Protein AF-A0A267WNG6-F1 (afdb_monomer_lite)

Sequence (163 aa):
MIRGFLSDVLAKWKRFRWQGLVKVWAVFMAIALVLLVESLGVHYGVTRFDITYLDRNKAIPAANAIAGEKATNLLVVDSSQEGVSDAEAMLDQILLDMKVPTTTVDVADENAEFPALTHYSTIVVAMPNLDRLGEHVLQIMQWAKKGGGVMFAMTPEKPAIWM

pLDDT: mean 71.56, std 14.67, range [40.62, 94.5]

Foldseek 3Di:
DVVVVVVVVVVVVVPPPVVVVVVVVVVVVVVVVVVVCVVVVPPPPPVPPPPVVCPPVRPQQLCNV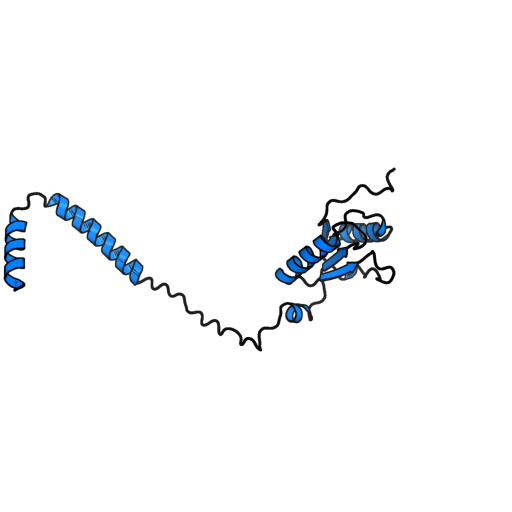LVPPDQQEEEEFAPVDPCLVVVVVVVVVVCSVVSHNYDYFHLNDPPTDDDDNPRHQEYEYRYQECVSCPCVVVVVVVVVVVPGHYHYPDHHDDYPVVD

InterPro domains:
  IPR018695 Protein of unknown function DUF2194 [PF09960] (70-158)

Organism: Bifidobacterium pseudocatenulatum (NCBI:txid28026)

Secondary structure (DSSP, 8-state):
--HHHHHHHHHHHTT-S-HHHHHHHHHHHHHHHHHHHHHHHS-------------TTT---HHHHHTTS---EEEEE-TTSTTHHHHHHHHHHHHHHTT--EEEEETT-TT-PPPPGGG-SEEEEE-S--GGGTHHHHHHHHHHHTT-EEEE-SPPPPPGGG-

Structure (mmCIF, N/CA/C/O backbone):
data_AF-A0A267WNG6-F1
#
_entry.id   AF-A0A267WNG6-F1
#
loop_
_atom_site.group_PDB
_atom_site.id
_atom_site.type_symbol
_atom_site.label_atom_id
_atom_site.label_alt_id
_atom_site.label_comp_id
_atom_site.label_asym_id
_atom_site.label_entity_id
_atom_site.label_seq_id
_atom_site.pdbx_PDB_ins_code
_atom_site.Cartn_x
_atom_site.Cartn_y
_atom_site.Cartn_z
_atom_site.occupancy
_atom_site.B_iso_or_equiv
_atom_site.auth_seq_id
_atom_site.auth_comp_id
_atom_site.auth_asym_id
_atom_site.auth_atom_id
_atom_site.pdbx_PDB_model_num
ATOM 1 N N . MET A 1 1 ? 29.772 8.157 -68.144 1.00 52.44 1 MET A N 1
ATOM 2 C CA . MET A 1 1 ? 30.151 9.493 -67.631 1.00 52.44 1 MET A CA 1
ATOM 3 C C . MET A 1 1 ? 30.952 9.475 -66.313 1.00 52.44 1 MET A C 1
ATOM 5 O O . MET A 1 1 ? 31.446 10.514 -65.921 1.00 52.44 1 MET A O 1
ATOM 9 N N . ILE A 1 2 ? 31.151 8.324 -65.647 1.00 57.59 2 ILE A N 1
ATOM 10 C CA . ILE A 1 2 ? 31.817 8.247 -64.321 1.00 57.59 2 ILE A CA 1
ATOM 11 C C . ILE A 1 2 ? 33.340 7.986 -64.422 1.00 57.59 2 ILE A C 1
ATOM 13 O O . ILE A 1 2 ? 34.104 8.336 -63.528 1.00 57.59 2 ILE A O 1
ATOM 17 N N . ARG A 1 3 ? 33.811 7.415 -65.541 1.00 59.38 3 ARG A N 1
ATOM 18 C CA . ARG A 1 3 ? 35.217 7.001 -65.715 1.00 59.38 3 ARG A CA 1
ATOM 19 C C . ARG A 1 3 ? 36.220 8.158 -65.851 1.00 59.38 3 ARG A C 1
ATOM 21 O O . ARG A 1 3 ? 37.329 8.016 -65.359 1.00 59.38 3 ARG A O 1
ATOM 28 N N . GLY A 1 4 ? 35.833 9.290 -66.451 1.00 62.56 4 GLY A N 1
ATOM 29 C CA . GLY A 1 4 ? 36.712 10.466 -66.590 1.00 62.56 4 GLY A CA 1
ATOM 30 C C . GLY A 1 4 ? 36.874 11.276 -65.296 1.00 62.56 4 GLY A C 1
ATOM 31 O O . GLY A 1 4 ? 37.938 11.816 -65.021 1.00 62.56 4 GLY A O 1
ATOM 32 N N . PHE A 1 5 ? 35.846 11.286 -64.442 1.00 64.62 5 PHE A N 1
ATOM 33 C CA . PHE A 1 5 ? 35.886 11.997 -63.163 1.00 64.62 5 PHE A CA 1
ATOM 34 C C . PHE A 1 5 ? 36.877 11.355 -62.179 1.00 64.62 5 PHE A C 1
ATOM 36 O O . PHE A 1 5 ? 37.637 12.048 -61.508 1.00 64.62 5 PHE A O 1
ATOM 43 N N . LEU A 1 6 ? 36.934 10.020 -62.139 1.00 64.06 6 LEU A N 1
ATOM 44 C CA . LEU A 1 6 ? 37.860 9.288 -61.269 1.00 64.06 6 LEU A CA 1
ATOM 45 C C . LEU A 1 6 ? 39.330 9.505 -61.662 1.00 64.06 6 LEU A C 1
ATOM 47 O O . LEU A 1 6 ? 40.180 9.620 -60.779 1.00 64.06 6 LEU A O 1
ATOM 51 N N . SER A 1 7 ? 39.639 9.609 -62.961 1.00 63.97 7 SER A N 1
ATOM 52 C CA . SER A 1 7 ? 41.007 9.873 -63.428 1.00 63.97 7 SER A CA 1
ATOM 53 C C . SER A 1 7 ? 41.485 11.288 -63.095 1.00 63.97 7 SER A C 1
ATOM 55 O O . SER A 1 7 ? 42.636 11.452 -62.688 1.00 63.97 7 SER A O 1
ATOM 57 N N . ASP A 1 8 ? 40.606 12.291 -63.177 1.00 65.12 8 ASP A N 1
ATOM 58 C CA . ASP A 1 8 ? 40.938 13.677 -62.813 1.00 65.12 8 ASP A CA 1
ATOM 59 C C . ASP A 1 8 ? 41.137 13.844 -61.300 1.00 65.12 8 ASP A C 1
ATOM 61 O O . ASP A 1 8 ? 42.048 14.548 -60.850 1.00 65.12 8 ASP A O 1
ATOM 65 N N . VAL A 1 9 ? 40.336 13.137 -60.498 1.00 66.00 9 VAL A N 1
ATOM 66 C CA . VAL A 1 9 ? 40.487 13.074 -59.037 1.00 66.00 9 VAL A CA 1
ATOM 67 C C . VAL A 1 9 ? 41.810 12.398 -58.656 1.00 66.00 9 VAL A C 1
ATOM 69 O O . VAL A 1 9 ? 42.547 12.933 -57.824 1.00 66.00 9 VAL A O 1
ATOM 72 N N . LEU A 1 10 ? 42.172 11.289 -59.312 1.00 63.84 10 LEU A N 1
ATOM 73 C CA . LEU A 1 10 ? 43.448 10.586 -59.109 1.00 63.84 10 LEU A CA 1
ATOM 74 C C . LEU A 1 10 ? 44.664 11.452 -59.473 1.00 63.84 10 LEU A C 1
ATOM 76 O O . LEU A 1 10 ? 45.649 11.485 -58.729 1.00 63.84 10 LEU A O 1
ATOM 80 N N . ALA A 1 11 ? 44.592 12.197 -60.580 1.00 64.25 11 ALA A N 1
ATOM 81 C CA . ALA A 1 11 ? 45.658 13.104 -61.001 1.00 64.25 11 ALA A CA 1
ATOM 82 C C . ALA A 1 11 ? 45.872 14.256 -59.998 1.00 64.25 11 ALA A C 1
ATOM 84 O O . ALA A 1 11 ? 47.016 14.626 -59.710 1.00 64.25 11 ALA A O 1
ATOM 85 N N . LYS A 1 12 ? 44.790 14.784 -59.403 1.00 61.84 12 LYS A N 1
ATOM 86 C CA . LYS A 1 12 ? 44.844 15.796 -58.330 1.00 61.84 12 LYS A CA 1
ATOM 87 C C . LYS A 1 12 ? 45.408 15.236 -57.021 1.00 61.84 12 LYS A C 1
ATOM 89 O O . LYS A 1 12 ? 46.149 15.932 -56.325 1.00 61.84 12 LYS A O 1
ATOM 94 N N . TRP A 1 13 ? 45.117 13.974 -56.712 1.00 62.12 13 TRP A N 1
ATOM 95 C CA . TRP A 1 13 ? 45.561 13.298 -55.489 1.00 62.12 13 TRP A CA 1
ATOM 96 C C . TRP A 1 13 ? 47.084 13.104 -55.429 1.00 62.12 13 TRP A C 1
ATOM 98 O O . TRP A 1 13 ? 47.691 13.202 -54.363 1.00 62.12 13 TRP A O 1
ATOM 108 N N . LYS A 1 14 ? 47.741 12.938 -56.584 1.00 58.59 14 LYS A N 1
ATOM 109 C CA . LYS A 1 14 ? 49.201 12.750 -56.666 1.00 58.59 14 LYS A CA 1
ATOM 110 C C . LYS A 1 14 ? 50.015 13.989 -56.250 1.00 58.59 14 LYS A C 1
ATOM 112 O O . LYS A 1 14 ? 51.172 13.852 -55.869 1.00 58.59 14 LYS A O 1
ATOM 117 N N . ARG A 1 15 ? 49.424 15.194 -56.288 1.00 61.50 15 ARG A N 1
ATOM 118 C CA . ARG A 1 15 ? 50.056 16.458 -55.840 1.00 61.50 15 ARG A CA 1
ATOM 119 C C . ARG A 1 15 ? 49.674 16.872 -54.415 1.00 61.50 15 ARG A C 1
ATOM 121 O O . ARG A 1 15 ? 50.040 17.961 -53.968 1.00 61.50 15 ARG A O 1
ATOM 128 N N . PHE A 1 16 ? 48.947 16.028 -53.690 1.00 63.28 16 PHE A N 1
ATOM 129 C CA . PHE A 1 16 ? 48.427 16.375 -52.375 1.00 63.28 16 PHE A CA 1
ATOM 130 C C . PHE A 1 16 ? 49.524 16.241 -51.306 1.00 63.28 16 PHE A C 1
ATOM 132 O O . PHE A 1 16 ? 49.816 15.158 -50.806 1.00 63.28 16 PHE A O 1
ATOM 139 N N . ARG A 1 17 ? 50.145 17.374 -50.945 1.00 67.31 17 ARG A N 1
ATOM 140 C CA . ARG A 1 17 ? 51.251 17.494 -49.963 1.00 67.31 17 ARG A CA 1
ATOM 141 C C . ARG A 1 17 ? 50.878 17.085 -48.526 1.00 67.31 17 ARG A C 1
ATOM 143 O O . ARG A 1 17 ? 51.722 17.107 -47.642 1.00 67.31 17 ARG A O 1
ATOM 150 N N . TRP A 1 18 ? 49.619 16.722 -48.294 1.00 67.94 18 TRP A N 1
ATOM 151 C CA . TRP A 1 18 ? 49.021 16.464 -46.985 1.00 67.94 18 TRP A CA 1
ATOM 152 C C . TRP A 1 18 ? 48.832 14.964 -46.736 1.00 67.94 18 TRP A C 1
ATOM 154 O O . TRP A 1 18 ? 47.880 14.547 -46.082 1.00 67.94 18 TRP A O 1
ATOM 164 N N . GLN A 1 19 ? 49.741 14.134 -47.254 1.00 67.31 19 GLN A N 1
ATOM 165 C CA . GLN A 1 19 ? 49.689 12.681 -47.063 1.00 67.31 19 GLN A CA 1
ATOM 166 C C . GLN A 1 19 ? 49.661 12.287 -45.579 1.00 67.31 19 GLN A C 1
ATOM 168 O O . GLN A 1 19 ? 49.019 11.304 -45.225 1.00 67.31 19 GLN A O 1
ATOM 173 N N . GLY A 1 20 ? 50.293 13.077 -44.701 1.00 74.75 20 GLY A N 1
ATOM 174 C CA . GLY A 1 20 ? 50.192 12.899 -43.249 1.00 74.75 20 GLY A CA 1
ATOM 175 C C . GLY A 1 20 ? 48.764 13.075 -42.721 1.00 74.75 20 GLY A C 1
ATOM 176 O O . GLY A 1 20 ? 48.289 12.230 -41.968 1.00 74.75 20 GLY A O 1
ATOM 177 N N . LEU A 1 21 ? 48.041 14.107 -43.175 1.00 83.06 21 LEU A N 1
ATOM 178 C CA . LEU A 1 21 ? 46.652 14.336 -42.764 1.00 83.06 21 LEU A CA 1
ATOM 179 C C . LEU A 1 21 ? 45.715 13.260 -43.325 1.00 83.06 21 LEU A C 1
ATOM 181 O O . LEU A 1 21 ? 44.829 12.797 -42.618 1.00 83.06 21 LEU A O 1
ATOM 185 N N . VAL A 1 22 ? 45.945 12.811 -44.563 1.00 83.38 22 VAL A N 1
ATOM 186 C CA . VAL A 1 22 ? 45.166 11.719 -45.171 1.00 83.38 22 VAL A CA 1
ATOM 187 C C . VAL A 1 22 ? 45.342 10.414 -44.391 1.00 83.38 22 VAL A C 1
ATOM 189 O O . VAL A 1 22 ? 44.370 9.688 -44.219 1.00 83.38 22 VAL A O 1
ATOM 192 N N . LYS A 1 23 ? 46.541 10.133 -43.858 1.00 83.62 23 LYS A N 1
ATOM 193 C CA . LYS A 1 23 ? 46.771 8.967 -42.987 1.00 83.62 23 LYS A CA 1
ATOM 194 C C . LYS A 1 23 ? 45.959 9.050 -41.694 1.00 83.62 23 LYS A C 1
ATOM 196 O O . LYS A 1 23 ? 45.288 8.086 -41.350 1.00 83.62 23 LYS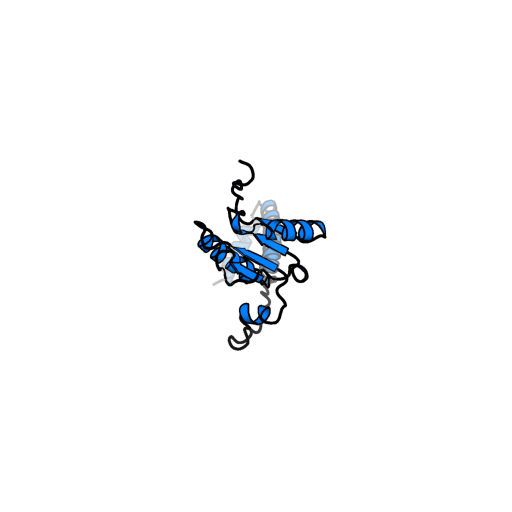 A O 1
ATOM 201 N N . VAL A 1 24 ? 45.982 10.194 -41.005 1.00 88.44 24 VAL A N 1
ATOM 202 C CA . VAL A 1 24 ? 45.195 10.390 -39.771 1.00 88.44 24 VAL A CA 1
ATOM 203 C C . VAL A 1 24 ? 43.699 10.291 -40.063 1.00 88.44 24 VAL A C 1
ATOM 205 O O . VAL A 1 24 ? 42.970 9.597 -39.359 1.00 88.44 24 VAL A O 1
ATOM 208 N N . TRP A 1 25 ? 43.248 10.924 -41.145 1.00 92.31 25 TRP A N 1
ATOM 209 C CA . TRP A 1 25 ? 41.855 10.870 -41.573 1.00 92.31 25 TRP A CA 1
ATOM 210 C C . TRP A 1 25 ? 41.412 9.443 -41.924 1.00 92.31 25 TRP A C 1
ATOM 212 O O . TRP A 1 25 ? 40.320 9.031 -41.544 1.00 92.31 25 TRP A O 1
ATOM 222 N N . ALA A 1 26 ? 42.275 8.656 -42.572 1.00 91.56 26 ALA A N 1
ATOM 223 C CA . ALA A 1 26 ? 42.006 7.254 -42.878 1.00 91.56 26 ALA A CA 1
ATOM 224 C C . ALA A 1 26 ? 41.866 6.394 -41.612 1.00 91.56 26 ALA A C 1
ATOM 226 O O . ALA A 1 26 ? 40.994 5.531 -41.568 1.00 91.56 26 ALA A O 1
ATOM 227 N N . VAL A 1 27 ? 42.669 6.648 -40.570 1.00 94.12 27 VAL A N 1
ATOM 228 C CA . VAL A 1 27 ? 42.532 5.962 -39.271 1.00 94.12 27 VAL A CA 1
ATOM 229 C C . VAL A 1 27 ? 41.194 6.304 -38.614 1.00 94.12 27 VAL A C 1
ATOM 231 O O . VAL A 1 27 ? 40.494 5.400 -38.165 1.00 94.12 27 VAL A O 1
ATOM 234 N N . PHE A 1 28 ? 40.792 7.578 -38.618 1.00 93.31 28 PHE A N 1
ATOM 235 C CA . PHE A 1 28 ? 39.471 7.980 -38.122 1.00 93.31 28 PHE A CA 1
ATOM 236 C C . PHE A 1 28 ? 38.333 7.313 -38.899 1.00 93.31 28 PHE A C 1
ATOM 238 O O . PHE A 1 28 ? 37.393 6.815 -38.287 1.00 93.31 28 PHE A O 1
ATOM 245 N N . MET A 1 29 ? 38.433 7.255 -40.229 1.00 94.50 29 MET A N 1
ATOM 246 C CA . MET A 1 29 ? 37.462 6.556 -41.076 1.00 94.50 29 MET A CA 1
ATOM 247 C C . MET A 1 29 ? 37.400 5.057 -40.770 1.00 94.50 29 MET A C 1
ATOM 249 O O . MET A 1 29 ? 36.313 4.490 -40.733 1.00 94.50 29 MET A O 1
ATOM 253 N N . ALA A 1 30 ? 38.544 4.416 -40.515 1.00 93.31 30 ALA A N 1
ATOM 254 C CA . ALA A 1 30 ? 38.596 3.005 -40.148 1.00 93.31 30 ALA A CA 1
ATOM 255 C C . ALA A 1 30 ? 37.897 2.747 -38.806 1.00 93.31 30 ALA A C 1
ATOM 257 O O . ALA A 1 30 ? 37.064 1.850 -38.723 1.00 93.31 30 ALA A O 1
ATOM 258 N N . ILE A 1 31 ? 38.172 3.567 -37.785 1.00 91.50 31 ILE A N 1
ATOM 259 C CA . ILE A 1 31 ? 37.505 3.469 -36.478 1.00 91.50 31 ILE A CA 1
ATOM 260 C C . ILE A 1 31 ? 36.002 3.724 -36.624 1.00 91.50 31 ILE A C 1
ATOM 262 O O . ILE A 1 31 ? 35.199 2.956 -36.106 1.00 91.50 31 ILE A O 1
ATOM 266 N N . ALA A 1 32 ? 35.606 4.758 -37.370 1.00 91.25 32 ALA A N 1
ATOM 267 C CA . ALA A 1 32 ? 34.200 5.061 -37.618 1.00 91.25 32 ALA A CA 1
ATOM 268 C C . ALA A 1 32 ? 33.477 3.906 -38.323 1.00 91.25 32 ALA A C 1
ATOM 270 O O . ALA A 1 32 ? 32.336 3.610 -37.990 1.00 91.25 32 ALA A O 1
ATOM 271 N N . LEU A 1 33 ? 34.136 3.231 -39.267 1.00 89.69 33 LEU A N 1
ATOM 272 C CA . LEU A 1 33 ? 33.559 2.095 -39.979 1.00 89.69 33 LEU A CA 1
ATOM 273 C C . LEU A 1 33 ? 33.440 0.857 -39.086 1.00 89.69 33 LEU A C 1
ATOM 275 O O . LEU A 1 33 ? 32.423 0.175 -39.154 1.00 89.69 33 LEU A O 1
ATOM 279 N N . VAL A 1 34 ? 34.427 0.600 -38.223 1.00 88.75 34 VAL A N 1
ATOM 280 C CA . VAL A 1 34 ? 34.338 -0.448 -37.193 1.00 88.75 34 VAL A CA 1
ATOM 281 C C . VAL A 1 34 ? 33.158 -0.170 -36.263 1.00 88.75 34 VAL A C 1
ATOM 283 O O . VAL A 1 34 ? 32.290 -1.025 -36.133 1.00 88.75 34 VAL A O 1
ATOM 286 N N . LEU A 1 35 ? 33.049 1.049 -35.726 1.00 86.06 35 LEU A N 1
ATOM 287 C CA . LEU A 1 35 ? 31.927 1.454 -34.872 1.00 86.06 35 LEU A CA 1
ATOM 288 C C . LEU A 1 35 ? 30.579 1.403 -35.596 1.00 86.06 35 LEU A C 1
ATOM 290 O O . LEU A 1 35 ? 29.562 1.122 -34.977 1.00 86.06 35 LEU A O 1
ATOM 294 N N . LEU A 1 36 ? 30.541 1.676 -36.901 1.00 84.69 36 LEU A N 1
ATOM 295 C CA . LEU A 1 36 ? 29.313 1.625 -37.693 1.00 84.69 36 LEU A CA 1
ATOM 296 C C . LEU A 1 36 ? 28.892 0.179 -37.972 1.00 84.69 36 LEU A C 1
ATOM 298 O O . LEU A 1 36 ? 27.709 -0.137 -37.878 1.00 84.69 36 LEU A O 1
ATOM 302 N N . VAL A 1 37 ? 29.842 -0.712 -38.260 1.00 82.31 37 VAL A N 1
ATOM 303 C CA . VAL A 1 37 ? 29.583 -2.156 -38.358 1.00 82.31 37 VAL A CA 1
ATOM 304 C C . VAL A 1 37 ? 29.157 -2.715 -37.007 1.00 82.31 37 VAL A C 1
ATOM 306 O O . VAL A 1 37 ? 28.228 -3.508 -36.967 1.00 82.31 37 VAL A O 1
ATOM 309 N N . GLU A 1 38 ? 29.757 -2.277 -35.905 1.00 74.19 38 GLU A N 1
ATOM 310 C CA . GLU A 1 38 ? 29.300 -2.624 -34.557 1.00 74.19 38 GLU A CA 1
ATOM 311 C C . GLU A 1 38 ? 27.918 -2.027 -34.265 1.00 74.19 38 GLU A C 1
ATOM 313 O O . GLU A 1 38 ? 27.069 -2.714 -33.720 1.00 74.19 38 GLU A O 1
ATOM 318 N N . SER A 1 39 ? 27.622 -0.802 -34.696 1.00 68.88 39 SER A N 1
ATOM 319 C CA . SER A 1 39 ? 26.311 -0.168 -34.503 1.00 68.88 39 SER A CA 1
ATOM 320 C C . SER A 1 39 ? 25.200 -0.786 -35.356 1.00 68.88 39 SER A C 1
ATOM 322 O O . SER A 1 39 ? 24.034 -0.667 -34.988 1.00 68.88 39 SER A O 1
ATOM 324 N N . LEU A 1 40 ? 25.523 -1.394 -36.501 1.00 68.19 40 LEU A N 1
ATOM 325 C CA . LEU A 1 40 ? 24.565 -2.113 -37.353 1.00 68.19 40 LEU A CA 1
ATOM 326 C C . LEU A 1 40 ? 24.521 -3.621 -37.037 1.00 68.19 40 LEU A C 1
ATOM 328 O O . LEU A 1 40 ? 23.496 -4.277 -37.233 1.00 68.19 40 LEU A O 1
ATOM 332 N N . GLY A 1 41 ? 25.642 -4.176 -36.572 1.00 56.84 41 GLY A N 1
ATOM 333 C CA . GLY A 1 41 ? 25.849 -5.575 -36.189 1.00 56.84 41 GLY A CA 1
ATOM 334 C C . GLY A 1 41 ? 25.391 -5.873 -34.765 1.00 56.84 41 GLY A C 1
ATOM 335 O O . GLY A 1 41 ? 24.891 -6.964 -34.501 1.00 56.84 41 GLY A O 1
ATOM 336 N N . VAL A 1 42 ? 25.382 -4.864 -33.893 1.00 53.91 42 VAL A N 1
ATOM 337 C CA . VAL A 1 42 ? 24.367 -4.731 -32.853 1.00 53.91 42 VAL A CA 1
ATOM 338 C C . VAL A 1 42 ? 23.091 -4.352 -33.591 1.00 53.91 42 VAL A C 1
ATOM 340 O O . VAL A 1 42 ? 22.559 -3.247 -33.515 1.00 53.91 42 VAL A O 1
ATOM 343 N N . HIS A 1 43 ? 22.521 -5.354 -34.262 1.00 46.09 43 HIS A N 1
ATOM 344 C CA . HIS A 1 43 ? 21.112 -5.555 -34.042 1.00 46.09 43 HIS A CA 1
ATOM 345 C C . HIS A 1 43 ? 20.976 -5.464 -32.524 1.00 46.09 43 HIS A C 1
ATOM 347 O O . HIS A 1 43 ? 21.349 -6.383 -31.793 1.00 46.09 43 HIS A O 1
ATOM 353 N N . TYR A 1 44 ? 20.406 -4.364 -32.044 1.00 45.00 44 TYR A N 1
ATOM 354 C CA . TYR A 1 44 ? 19.395 -4.512 -31.031 1.00 45.00 44 TYR A CA 1
ATOM 355 C C . TYR A 1 44 ? 18.374 -5.463 -31.666 1.00 45.00 44 TYR A C 1
ATOM 357 O O . TYR A 1 44 ? 17.293 -5.076 -32.099 1.00 45.00 44 TYR A O 1
ATOM 365 N N . GLY A 1 45 ? 18.702 -6.756 -31.652 1.00 43.59 45 GLY A N 1
ATOM 366 C CA . GLY A 1 45 ? 17.841 -7.695 -31.017 1.00 43.59 45 GLY A CA 1
ATOM 367 C C . GLY A 1 45 ? 17.548 -7.089 -29.647 1.00 43.59 45 GLY A C 1
ATOM 368 O O . GLY A 1 45 ? 18.031 -7.558 -28.628 1.00 43.59 45 GLY A O 1
ATOM 369 N N . VAL A 1 46 ? 16.630 -6.114 -29.621 1.00 44.94 46 VAL A N 1
ATOM 370 C CA . VAL A 1 46 ? 15.324 -6.427 -29.085 1.00 44.94 46 VAL A CA 1
ATOM 371 C C . VAL A 1 46 ? 15.091 -7.832 -29.600 1.00 44.94 46 VAL A C 1
ATOM 373 O O . VAL A 1 46 ? 14.638 -8.051 -30.725 1.00 44.94 46 VAL A O 1
ATOM 376 N N . THR A 1 47 ? 15.551 -8.810 -28.816 1.00 41.38 47 THR A N 1
ATOM 377 C CA . THR A 1 47 ? 14.803 -10.019 -28.673 1.00 41.38 47 THR A CA 1
ATOM 378 C C . THR A 1 47 ? 13.405 -9.449 -28.604 1.00 41.38 47 THR A C 1
ATOM 380 O O . THR A 1 47 ? 12.991 -8.841 -27.616 1.00 41.38 47 THR A O 1
ATOM 383 N N . ARG A 1 48 ? 12.673 -9.558 -29.712 1.00 43.97 48 ARG A N 1
ATOM 384 C CA . ARG A 1 48 ? 11.284 -9.881 -29.578 1.00 43.97 48 ARG A CA 1
ATOM 385 C C . ARG A 1 48 ? 11.379 -11.198 -28.815 1.00 43.97 48 ARG A C 1
ATOM 387 O O . ARG A 1 48 ? 11.363 -12.274 -29.390 1.00 43.97 48 ARG A O 1
ATOM 394 N N . PHE A 1 49 ? 11.567 -11.092 -27.494 1.00 41.34 49 PHE A N 1
ATOM 395 C CA . PHE A 1 49 ? 10.627 -11.628 -26.568 1.00 41.34 49 PHE A CA 1
ATOM 396 C C . PHE A 1 49 ? 9.297 -11.324 -27.238 1.00 41.34 49 PHE A C 1
ATOM 398 O O . PHE A 1 49 ? 8.664 -10.294 -27.030 1.00 41.34 49 PHE A O 1
ATOM 405 N N . ASP A 1 50 ? 8.916 -12.241 -28.116 1.00 42.59 50 ASP A N 1
ATOM 406 C CA . ASP A 1 50 ? 7.588 -12.770 -28.132 1.00 42.59 50 ASP A CA 1
ATOM 407 C C . ASP A 1 50 ? 7.393 -13.290 -26.702 1.00 42.59 50 ASP A C 1
ATOM 409 O O . ASP A 1 50 ? 7.419 -14.482 -26.408 1.00 42.59 50 ASP A O 1
ATOM 413 N N . ILE A 1 51 ? 7.292 -12.347 -25.750 1.00 46.97 51 ILE A N 1
ATOM 414 C CA . ILE A 1 51 ? 6.347 -12.486 -24.681 1.00 46.97 51 ILE A CA 1
ATOM 415 C C . ILE A 1 51 ? 5.089 -12.732 -25.480 1.00 46.97 51 ILE A C 1
ATOM 417 O O . ILE A 1 51 ? 4.508 -11.813 -26.050 1.00 46.97 51 ILE A O 1
ATOM 421 N N . THR A 1 52 ? 4.770 -14.017 -25.627 1.00 46.47 52 THR A N 1
ATOM 422 C CA . THR A 1 52 ? 3.412 -14.477 -25.783 1.00 46.47 52 THR A CA 1
ATOM 423 C C . THR A 1 52 ? 2.663 -13.649 -24.764 1.00 46.47 52 THR A C 1
ATOM 425 O O . THR A 1 52 ? 2.736 -13.925 -23.565 1.00 46.47 52 THR A O 1
ATOM 428 N N . TYR A 1 53 ? 2.116 -12.521 -25.220 1.00 45.91 53 TYR A N 1
ATOM 429 C CA . TYR A 1 53 ? 1.305 -11.660 -24.400 1.00 45.91 53 TYR A CA 1
ATOM 430 C C . TYR A 1 53 ? 0.224 -12.614 -23.968 1.00 45.91 53 TYR A C 1
ATOM 432 O O . TYR A 1 53 ? -0.513 -13.132 -24.811 1.00 45.91 53 TYR A O 1
ATOM 440 N N . LEU A 1 54 ? 0.266 -12.972 -22.685 1.00 48.31 54 LEU A N 1
ATOM 441 C CA . LEU A 1 54 ? -0.696 -13.885 -22.123 1.00 48.31 54 LEU A CA 1
ATOM 442 C C . LEU A 1 54 ? -2.041 -13.296 -22.522 1.00 48.31 54 LEU A C 1
ATOM 444 O O . LEU A 1 54 ? -2.304 -12.124 -22.239 1.00 48.31 54 LEU A O 1
ATOM 448 N N . ASP A 1 55 ? -2.790 -14.083 -23.295 1.00 46.44 55 ASP A N 1
ATOM 449 C CA . ASP A 1 55 ? -4.089 -13.725 -23.839 1.00 46.44 55 ASP A CA 1
ATOM 450 C C . ASP A 1 55 ? -4.847 -12.940 -22.767 1.00 46.44 55 ASP A C 1
ATOM 452 O O . ASP A 1 55 ? -4.811 -13.325 -21.596 1.00 46.44 55 ASP A O 1
ATOM 456 N N . ARG A 1 56 ? -5.479 -11.814 -23.105 1.00 48.88 56 ARG A N 1
ATOM 457 C CA . ARG A 1 56 ? -6.118 -10.942 -22.100 1.00 48.88 56 ARG A CA 1
ATOM 458 C C . ARG A 1 56 ? -7.162 -11.707 -21.259 1.00 48.88 56 ARG A C 1
ATOM 460 O O . ARG A 1 56 ? -7.493 -11.276 -20.163 1.00 48.88 56 ARG A O 1
ATOM 467 N N . ASN A 1 57 ? -7.601 -12.876 -21.738 1.00 51.97 57 ASN A N 1
ATOM 468 C CA . ASN A 1 57 ? -8.476 -13.833 -21.055 1.00 51.97 57 ASN A CA 1
ATOM 469 C C . ASN A 1 57 ? -7.770 -14.811 -20.085 1.00 51.97 57 ASN A C 1
ATOM 471 O O . ASN A 1 57 ? -8.436 -15.556 -19.374 1.00 51.97 57 ASN A O 1
ATOM 475 N N . LYS A 1 58 ? -6.433 -14.841 -20.061 1.00 47.12 58 LYS A N 1
ATOM 476 C CA . LYS A 1 58 ? -5.567 -15.567 -19.112 1.00 47.12 58 LYS A CA 1
ATOM 477 C C . LYS A 1 58 ? -4.816 -14.644 -18.153 1.00 47.12 58 LYS A C 1
ATOM 479 O O . LYS A 1 58 ? -4.133 -15.142 -17.259 1.00 47.12 58 LYS A O 1
ATOM 484 N N . ALA A 1 59 ? -4.909 -13.326 -18.327 1.00 44.00 59 ALA A N 1
ATOM 485 C CA . ALA A 1 59 ? -4.384 -12.369 -17.367 1.00 44.00 59 ALA A CA 1
ATOM 486 C C . ALA A 1 59 ? -5.185 -12.501 -16.068 1.00 44.00 59 ALA A C 1
ATOM 488 O O . ALA A 1 59 ? -6.277 -11.958 -15.943 1.00 44.00 59 ALA A O 1
ATOM 489 N N . ILE A 1 60 ? -4.653 -13.275 -15.125 1.00 49.84 60 ILE A N 1
ATOM 490 C CA . ILE A 1 60 ? -5.154 -13.342 -13.758 1.00 49.84 60 ILE A CA 1
ATOM 491 C C . ILE A 1 60 ? -4.979 -11.924 -13.185 1.00 49.84 60 ILE A C 1
ATOM 493 O O . ILE A 1 60 ? -3.836 -11.471 -13.072 1.00 49.84 60 ILE A O 1
ATOM 497 N N . PRO A 1 61 ? -6.070 -11.188 -12.887 1.00 54.72 61 PRO A N 1
ATOM 498 C CA . PRO A 1 61 ? -5.979 -9.891 -12.224 1.00 54.72 61 PRO A CA 1
ATOM 499 C C . PRO A 1 61 ? -5.134 -10.027 -10.953 1.00 54.72 61 PRO A C 1
ATOM 501 O O . PRO A 1 61 ? -5.186 -11.074 -10.311 1.00 54.72 61 PRO A O 1
ATOM 504 N N . ALA A 1 62 ? -4.392 -8.990 -10.552 1.00 50.75 62 ALA A N 1
ATOM 505 C CA . ALA A 1 62 ? -3.616 -9.015 -9.303 1.00 50.75 62 ALA A CA 1
ATOM 506 C C . ALA A 1 62 ? -4.477 -9.460 -8.100 1.00 50.75 62 ALA A C 1
ATOM 508 O O . ALA A 1 62 ? -4.031 -10.264 -7.287 1.00 50.75 62 ALA A O 1
ATOM 509 N N . ALA A 1 63 ? -5.756 -9.070 -8.092 1.00 49.62 63 ALA A N 1
ATOM 510 C CA . ALA A 1 63 ? -6.763 -9.532 -7.139 1.00 49.62 63 ALA A CA 1
ATOM 511 C C . ALA A 1 63 ? -6.940 -11.068 -7.095 1.00 49.62 63 ALA A C 1
ATOM 513 O O . ALA A 1 63 ? -7.086 -11.633 -6.019 1.00 49.62 63 ALA A O 1
ATOM 514 N N . ASN A 1 64 ? -6.863 -11.772 -8.230 1.00 50.56 64 ASN A N 1
ATOM 515 C CA . ASN A 1 64 ? -7.005 -13.234 -8.294 1.00 50.56 64 ASN A CA 1
ATOM 516 C C . ASN A 1 64 ? -5.704 -13.991 -7.968 1.00 50.56 64 ASN A C 1
ATOM 518 O O . ASN A 1 64 ? -5.771 -15.163 -7.611 1.00 50.56 64 ASN A O 1
ATOM 522 N N . ALA A 1 65 ? -4.531 -13.356 -8.094 1.00 49.69 65 ALA A N 1
ATOM 523 C CA . ALA A 1 65 ? -3.266 -13.939 -7.631 1.00 49.69 65 ALA A CA 1
ATOM 524 C C . ALA A 1 65 ? -3.153 -13.887 -6.096 1.00 49.69 65 ALA A C 1
ATOM 526 O O . ALA A 1 65 ? -2.608 -14.800 -5.488 1.00 49.69 65 ALA A O 1
ATOM 527 N N . ILE A 1 66 ? -3.730 -12.846 -5.490 1.00 47.25 66 ILE A N 1
ATOM 528 C CA . ILE A 1 66 ? -3.769 -12.611 -4.041 1.00 47.25 66 ILE A CA 1
ATOM 529 C C . ILE A 1 66 ? -4.915 -13.393 -3.372 1.00 47.25 66 ILE A C 1
ATOM 531 O O . ILE A 1 66 ? -4.787 -13.807 -2.227 1.00 47.25 66 ILE A O 1
ATOM 535 N N . ALA A 1 67 ? -6.009 -13.679 -4.090 1.00 49.84 67 ALA A N 1
ATOM 536 C CA . ALA A 1 67 ? -7.180 -14.393 -3.559 1.00 49.84 67 ALA A CA 1
ATOM 537 C C . ALA A 1 67 ? -6.902 -15.819 -3.029 1.00 49.84 67 ALA A C 1
ATOM 539 O O . ALA A 1 67 ? -7.755 -16.395 -2.355 1.00 49.84 67 ALA A O 1
ATOM 540 N N . GLY A 1 68 ? -5.740 -16.405 -3.341 1.00 46.22 68 GLY A N 1
ATOM 541 C CA . GLY A 1 68 ? -5.313 -17.716 -2.840 1.00 46.22 68 GLY A CA 1
ATOM 542 C C . GLY A 1 68 ? -4.215 -17.672 -1.772 1.00 46.22 68 GLY A C 1
ATOM 543 O O . GLY A 1 68 ? -3.866 -18.723 -1.235 1.00 46.22 68 GLY A O 1
ATOM 544 N N . GLU A 1 69 ? -3.656 -16.498 -1.469 1.00 50.56 69 GLU A N 1
ATOM 545 C CA . GLU A 1 69 ? -2.528 -16.345 -0.549 1.00 50.56 69 GLU A CA 1
ATOM 546 C C . GLU A 1 69 ? -3.024 -15.803 0.796 1.00 50.56 69 GLU A C 1
ATOM 548 O O . GLU A 1 69 ? -3.749 -14.811 0.868 1.00 50.56 69 GLU A O 1
ATOM 553 N N . LYS A 1 70 ? -2.689 -16.500 1.888 1.00 56.25 70 LYS A N 1
ATOM 554 C CA . LYS A 1 70 ? -3.136 -16.115 3.230 1.00 56.25 70 LYS A CA 1
ATOM 555 C C . LYS A 1 70 ? -2.509 -14.763 3.571 1.00 56.25 70 LYS A C 1
ATOM 557 O O . LYS A 1 70 ? -1.286 -14.670 3.592 1.00 56.25 70 LYS A O 1
ATOM 562 N N . ALA A 1 71 ? -3.333 -13.750 3.841 1.00 62.25 71 ALA A N 1
ATOM 563 C CA . ALA A 1 71 ? -2.865 -12.417 4.206 1.00 62.25 71 ALA A CA 1
ATOM 564 C C . ALA A 1 71 ? -1.840 -12.493 5.340 1.00 62.25 71 ALA A C 1
ATOM 566 O O . ALA A 1 71 ? -2.145 -12.935 6.448 1.00 62.25 71 ALA A O 1
ATOM 567 N N . THR A 1 72 ? -0.602 -12.110 5.030 1.00 69.31 72 THR A N 1
ATOM 568 C CA . THR A 1 72 ? 0.501 -12.067 5.993 1.00 69.31 72 THR A CA 1
ATOM 569 C C . THR A 1 72 ? 0.625 -10.692 6.629 1.00 69.31 72 THR A C 1
ATOM 571 O O . THR A 1 72 ? 1.356 -10.554 7.609 1.00 69.31 72 THR A O 1
ATOM 574 N N . ASN A 1 73 ? -0.083 -9.686 6.108 1.00 78.81 73 ASN A N 1
ATOM 575 C CA . ASN A 1 73 ? -0.028 -8.316 6.596 1.00 78.81 73 ASN A CA 1
ATOM 576 C C . ASN A 1 73 ? -1.408 -7.828 7.052 1.00 78.81 73 ASN A C 1
ATOM 578 O O . ASN A 1 73 ? -2.426 -8.170 6.450 1.00 78.81 73 ASN A O 1
ATOM 582 N N . LEU A 1 74 ? -1.423 -7.021 8.110 1.00 84.62 74 LEU A N 1
ATOM 583 C CA . LEU A 1 74 ? -2.626 -6.419 8.680 1.00 84.62 74 LEU A CA 1
ATOM 584 C C . LEU A 1 74 ? -2.531 -4.897 8.548 1.00 84.62 74 LEU A C 1
ATOM 586 O O . LEU A 1 74 ? -1.594 -4.308 9.085 1.00 84.62 74 LEU A O 1
ATOM 590 N N . LEU A 1 75 ? -3.475 -4.272 7.850 1.00 85.44 75 LEU A N 1
ATOM 591 C CA . LEU A 1 75 ? -3.633 -2.820 7.800 1.00 85.44 75 LEU A CA 1
ATOM 592 C C . LEU A 1 75 ? -4.696 -2.417 8.824 1.00 85.44 75 LEU A C 1
ATOM 594 O O . LEU A 1 75 ? -5.818 -2.905 8.778 1.00 85.44 75 LEU A O 1
ATOM 598 N N . VAL A 1 76 ? -4.329 -1.556 9.766 1.00 84.50 76 VAL A N 1
ATOM 599 C CA . VAL A 1 76 ? -5.215 -1.067 10.823 1.00 84.50 76 VAL A CA 1
ATOM 600 C C . VAL A 1 76 ? -5.486 0.410 10.571 1.00 84.50 76 VAL A C 1
ATOM 602 O O . VAL A 1 76 ? -4.550 1.216 10.583 1.00 84.50 76 VAL A O 1
ATOM 605 N N . VAL A 1 77 ? -6.751 0.751 10.355 1.00 85.88 77 VAL A N 1
ATOM 606 C CA . VAL A 1 77 ? -7.228 2.105 10.040 1.00 85.88 77 VAL A CA 1
ATOM 607 C C . VAL A 1 77 ? -8.313 2.527 11.029 1.00 85.88 77 VAL A C 1
ATOM 609 O O . VAL A 1 77 ? -8.882 1.699 11.738 1.00 85.88 77 VAL A O 1
ATOM 612 N N . ASP A 1 78 ? -8.549 3.829 11.120 1.00 83.44 78 ASP A N 1
ATOM 613 C CA . ASP A 1 78 ? -9.700 4.398 11.819 1.00 83.44 78 ASP A CA 1
ATOM 614 C C . ASP A 1 78 ? -10.332 5.439 10.897 1.00 83.44 78 ASP A C 1
ATOM 616 O O . ASP A 1 78 ? -9.901 6.596 10.848 1.00 83.44 78 ASP A O 1
ATOM 620 N N . SER A 1 79 ? -11.339 5.010 10.137 1.00 79.00 79 SER A N 1
ATOM 621 C CA . SER A 1 79 ? -12.007 5.858 9.142 1.00 79.00 79 SER A CA 1
ATOM 622 C C . SER A 1 79 ? -12.774 7.036 9.756 1.00 79.00 79 SER A C 1
ATOM 624 O O . SER A 1 79 ? -13.157 7.965 9.041 1.00 79.00 79 SER A O 1
ATOM 626 N N . SER A 1 80 ? -12.974 7.047 11.082 1.00 78.19 80 SER A N 1
ATOM 627 C CA . SER A 1 80 ? -13.601 8.168 11.787 1.00 78.19 80 SER A CA 1
ATOM 628 C C . SER A 1 80 ? -12.673 9.380 11.939 1.00 78.19 80 SER A C 1
ATOM 630 O O . SER A 1 80 ? -13.141 10.465 12.296 1.00 78.19 80 SER A O 1
ATOM 632 N N . GLN A 1 81 ? -11.375 9.217 11.662 1.00 76.62 81 GLN A N 1
ATOM 633 C CA . GLN A 1 81 ? -10.366 10.264 11.798 1.00 76.62 81 GLN A CA 1
ATOM 634 C C . GLN A 1 81 ? -10.104 10.987 10.467 1.00 76.62 81 GLN A C 1
ATOM 636 O O . GLN A 1 81 ? -10.140 10.405 9.382 1.00 76.62 81 GLN A O 1
ATOM 641 N N . GLU A 1 82 ? -9.828 12.291 10.548 1.00 78.12 82 GLU A N 1
ATOM 642 C CA . GLU A 1 82 ? -9.633 13.141 9.371 1.00 78.12 82 GLU A CA 1
ATOM 643 C C . GLU A 1 82 ? -8.400 12.704 8.558 1.00 78.12 82 GLU A C 1
ATOM 645 O O . GLU A 1 82 ? -7.311 12.507 9.097 1.00 78.12 82 GLU A O 1
ATOM 650 N N . GLY A 1 83 ? -8.576 12.542 7.243 1.00 76.81 83 GLY A N 1
ATOM 651 C CA . GLY A 1 83 ? -7.506 12.167 6.312 1.00 76.81 83 GLY A CA 1
ATOM 652 C C . GLY A 1 83 ? -7.098 10.688 6.334 1.00 76.81 83 GLY A C 1
ATOM 653 O O . GLY A 1 83 ? -6.255 10.291 5.529 1.00 76.81 83 GLY A O 1
ATOM 654 N N . VAL A 1 84 ? -7.690 9.859 7.203 1.00 82.62 84 VAL A N 1
ATOM 655 C CA . VAL A 1 84 ? -7.390 8.418 7.254 1.00 82.62 84 VAL A CA 1
ATOM 656 C C . VAL A 1 84 ? -7.989 7.665 6.073 1.00 82.62 84 VAL A C 1
ATOM 658 O O . VAL A 1 84 ? -7.313 6.811 5.514 1.00 82.62 84 VAL A O 1
ATOM 661 N N . SER A 1 85 ? -9.192 8.018 5.623 1.00 82.69 85 SER A N 1
ATOM 662 C CA . SER A 1 85 ? -9.817 7.396 4.445 1.00 82.69 85 SER A CA 1
ATOM 663 C C . SER A 1 85 ? -9.000 7.593 3.159 1.00 82.69 85 SER A C 1
ATOM 665 O O . SER A 1 85 ? -8.853 6.671 2.357 1.00 82.69 85 SER A O 1
ATOM 667 N N . ASP A 1 86 ? -8.416 8.779 2.975 1.00 82.69 86 ASP A N 1
ATOM 668 C CA . ASP A 1 86 ? -7.528 9.068 1.843 1.00 82.69 86 ASP A CA 1
ATOM 669 C C . ASP A 1 86 ? -6.203 8.292 1.961 1.00 82.69 86 ASP A C 1
ATOM 671 O O . ASP A 1 86 ? -5.688 7.765 0.969 1.00 82.69 86 ASP A O 1
ATOM 675 N N . ALA A 1 87 ? -5.657 8.187 3.178 1.00 81.94 87 ALA A N 1
ATOM 676 C CA . ALA A 1 87 ? -4.443 7.421 3.452 1.00 81.94 87 ALA A CA 1
ATOM 677 C C . ALA A 1 87 ? -4.653 5.909 3.261 1.00 81.94 87 ALA A C 1
ATOM 679 O O . ALA A 1 87 ? -3.783 5.245 2.697 1.00 81.94 87 ALA A O 1
ATOM 680 N N . GLU A 1 88 ? -5.802 5.378 3.677 1.00 85.69 88 GLU A N 1
ATOM 681 C CA . GLU A 1 88 ? -6.229 3.996 3.452 1.00 85.69 88 GLU A CA 1
ATOM 682 C C . GLU A 1 88 ? -6.293 3.694 1.955 1.00 85.69 88 GLU A C 1
ATOM 684 O O . GLU A 1 88 ? -5.625 2.771 1.498 1.00 85.69 88 GLU A O 1
ATOM 689 N N . ALA A 1 89 ? -6.979 4.528 1.166 1.00 83.25 89 ALA A N 1
ATOM 690 C CA . ALA A 1 89 ? -7.082 4.337 -0.281 1.00 83.25 89 ALA A CA 1
ATOM 691 C C . ALA A 1 89 ? -5.708 4.337 -0.978 1.00 83.25 89 ALA A C 1
ATOM 693 O O . ALA A 1 89 ? -5.452 3.531 -1.878 1.00 83.25 89 ALA A O 1
ATOM 694 N N . MET A 1 90 ? -4.796 5.218 -0.551 1.00 84.56 90 MET A N 1
ATOM 695 C CA . MET A 1 90 ? -3.421 5.224 -1.055 1.00 84.56 90 MET A CA 1
ATOM 696 C C . MET A 1 90 ? -2.647 3.965 -0.649 1.00 84.56 90 MET A C 1
ATOM 698 O O . MET A 1 90 ? -1.927 3.398 -1.475 1.00 84.56 90 MET A O 1
ATOM 702 N N . LEU A 1 91 ? -2.765 3.525 0.606 1.00 85.81 91 LEU A N 1
ATOM 703 C CA . LEU A 1 91 ? -2.063 2.347 1.117 1.00 85.81 91 LEU A CA 1
ATOM 704 C C . LEU A 1 91 ? -2.579 1.057 0.489 1.00 85.81 91 LEU A C 1
ATOM 706 O O . LEU A 1 91 ? -1.763 0.229 0.091 1.00 85.81 91 LEU A O 1
ATOM 710 N N . ASP A 1 92 ? -3.889 0.916 0.323 1.00 84.31 92 ASP A N 1
ATOM 711 C CA . ASP A 1 92 ? -4.504 -0.209 -0.376 1.00 84.31 92 ASP A CA 1
ATOM 712 C C . ASP A 1 92 ? -3.961 -0.325 -1.797 1.00 84.31 92 ASP A C 1
ATOM 714 O O . ASP A 1 92 ? -3.572 -1.412 -2.228 1.00 84.31 92 ASP A O 1
ATOM 718 N N . GLN A 1 93 ? -3.844 0.797 -2.513 1.00 81.88 93 GLN A N 1
ATOM 719 C CA . GLN A 1 93 ? -3.276 0.796 -3.856 1.00 81.88 93 GLN A CA 1
ATOM 720 C C . GLN A 1 93 ? -1.786 0.424 -3.859 1.00 81.88 93 GLN A C 1
ATOM 722 O O . GLN A 1 93 ? -1.366 -0.395 -4.675 1.00 81.88 93 GLN A O 1
ATOM 727 N N . ILE A 1 94 ? -0.989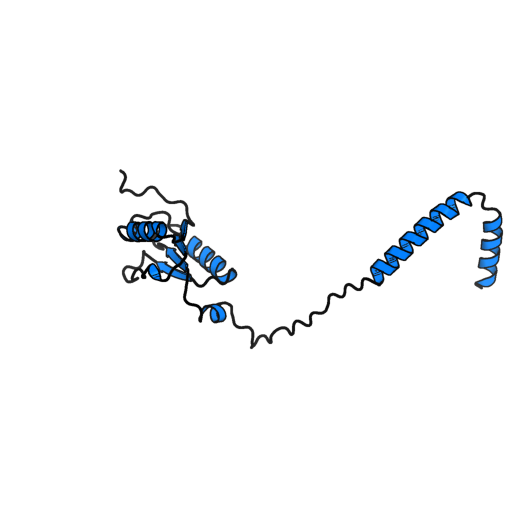 0.963 -2.933 1.00 83.25 94 ILE A N 1
ATOM 728 C CA . ILE A 1 94 ? 0.437 0.623 -2.805 1.00 83.25 94 ILE A CA 1
ATOM 729 C C . ILE A 1 94 ? 0.618 -0.869 -2.492 1.00 83.25 94 ILE A C 1
ATOM 731 O O . ILE A 1 94 ? 1.455 -1.540 -3.099 1.00 83.25 94 ILE A O 1
ATOM 735 N N . LEU A 1 95 ? -0.161 -1.411 -1.557 1.00 83.19 95 LEU A N 1
ATOM 736 C CA . LEU A 1 95 ? -0.094 -2.816 -1.154 1.00 83.19 95 LEU A CA 1
ATOM 737 C C . LEU A 1 95 ? -0.562 -3.743 -2.281 1.00 83.19 95 LEU A C 1
ATOM 739 O O . LEU A 1 95 ? 0.068 -4.776 -2.523 1.00 83.19 95 LEU A O 1
ATOM 743 N N . LEU A 1 96 ? -1.597 -3.345 -3.021 1.00 80.81 96 LEU A N 1
ATOM 744 C CA . LEU A 1 96 ? -2.073 -4.044 -4.212 1.00 80.81 96 LEU A CA 1
ATOM 745 C C . LEU A 1 96 ? -1.018 -4.054 -5.330 1.00 80.81 96 LEU A C 1
ATOM 747 O O . LEU A 1 96 ? -0.749 -5.113 -5.904 1.00 80.81 96 LEU A O 1
ATOM 751 N N . ASP A 1 97 ? -0.382 -2.915 -5.609 1.00 77.19 97 ASP A N 1
ATOM 752 C CA . ASP A 1 97 ? 0.674 -2.789 -6.622 1.00 77.19 97 ASP A CA 1
ATOM 753 C C . ASP A 1 97 ? 1.902 -3.635 -6.260 1.00 77.19 97 ASP A C 1
ATOM 755 O O . ASP A 1 97 ? 2.492 -4.299 -7.120 1.00 77.19 97 ASP A O 1
ATOM 759 N N . MET A 1 98 ? 2.251 -3.684 -4.972 1.00 77.06 98 MET A N 1
ATOM 760 C CA . MET A 1 98 ? 3.309 -4.555 -4.453 1.00 77.06 98 MET A CA 1
ATOM 761 C C . MET A 1 98 ? 2.896 -6.032 -4.355 1.00 77.06 98 MET A C 1
ATOM 763 O O . MET A 1 98 ? 3.743 -6.874 -4.056 1.00 77.06 98 MET A O 1
ATOM 767 N N . LYS A 1 99 ? 1.628 -6.363 -4.638 1.00 74.94 99 LYS A N 1
ATOM 768 C CA . LYS A 1 99 ? 1.036 -7.706 -4.511 1.00 74.94 99 LYS A CA 1
ATOM 769 C C . LYS A 1 99 ? 1.174 -8.294 -3.109 1.00 74.94 99 LYS A C 1
ATOM 771 O O . LYS A 1 99 ? 1.427 -9.483 -2.941 1.00 74.94 99 LYS A O 1
ATOM 776 N N . VAL A 1 100 ? 1.028 -7.446 -2.103 1.00 77.00 100 VAL A N 1
ATOM 777 C CA . VAL A 1 100 ? 1.132 -7.821 -0.700 1.00 77.00 100 VAL A CA 1
ATOM 778 C C . VAL A 1 100 ? -0.264 -8.184 -0.182 1.00 77.00 100 VAL A C 1
ATOM 780 O O . VAL A 1 100 ? -1.111 -7.294 -0.068 1.00 77.00 100 VAL A O 1
ATOM 783 N N . PRO A 1 101 ? -0.536 -9.462 0.144 1.00 73.44 101 PRO A N 1
ATOM 784 C CA . PRO A 1 101 ? -1.841 -9.881 0.636 1.00 73.44 101 PRO A CA 1
ATOM 785 C C . PRO A 1 101 ? -2.077 -9.257 2.018 1.00 73.44 101 PRO A C 1
ATOM 787 O O . PRO A 1 101 ? -1.403 -9.598 2.996 1.00 73.44 101 PRO A O 1
ATOM 790 N N . THR A 1 102 ? -3.019 -8.316 2.083 1.00 77.69 102 THR A N 1
ATOM 791 C CA . THR A 1 102 ? -3.298 -7.522 3.284 1.00 77.69 102 THR A CA 1
ATOM 792 C C . THR A 1 102 ? -4.754 -7.669 3.695 1.00 77.69 102 THR A C 1
ATOM 794 O O . THR A 1 102 ? -5.646 -7.709 2.850 1.00 77.69 102 THR A O 1
ATOM 797 N N . THR A 1 103 ? -4.990 -7.771 4.998 1.00 82.88 103 THR A N 1
ATOM 798 C CA . THR A 1 103 ? -6.324 -7.658 5.588 1.00 82.88 103 THR A CA 1
ATOM 799 C C . THR A 1 103 ? -6.451 -6.283 6.220 1.00 82.88 103 THR A C 1
ATOM 801 O O . THR A 1 103 ? -5.634 -5.936 7.069 1.00 82.88 103 THR A O 1
ATOM 804 N N . THR A 1 104 ? -7.456 -5.518 5.807 1.00 81.69 104 THR A N 1
ATOM 805 C CA . THR A 1 104 ? -7.759 -4.206 6.386 1.00 81.69 104 THR A CA 1
ATOM 806 C C . THR A 1 104 ? -8.770 -4.370 7.515 1.00 81.69 104 THR A C 1
ATOM 808 O O . THR A 1 104 ? -9.756 -5.094 7.374 1.00 81.69 104 THR A O 1
ATOM 811 N N . VAL A 1 105 ? -8.492 -3.743 8.654 1.00 83.75 105 VAL A N 1
ATOM 812 C CA . VAL A 1 105 ? -9.359 -3.698 9.831 1.00 83.75 105 VAL A CA 1
ATOM 813 C C . VAL A 1 105 ? -9.579 -2.244 10.185 1.00 83.75 105 VAL A C 1
ATOM 815 O O . VAL A 1 105 ? -8.634 -1.537 10.542 1.00 83.75 105 VAL A O 1
ATOM 818 N N . ASP A 1 106 ? -10.836 -1.833 10.095 1.00 81.50 106 ASP A N 1
ATOM 819 C CA . ASP A 1 106 ? -11.277 -0.521 10.532 1.00 81.50 106 ASP A CA 1
ATOM 820 C C . ASP A 1 106 ? -11.727 -0.585 11.991 1.00 81.50 106 ASP A C 1
ATOM 822 O O . ASP A 1 106 ? -12.680 -1.281 12.335 1.00 81.50 106 ASP A O 1
ATOM 826 N N . VAL A 1 107 ? -11.023 0.141 12.856 1.00 80.88 107 VAL A N 1
ATOM 827 C CA . VAL A 1 107 ? -11.328 0.253 14.290 1.00 80.88 107 VAL A CA 1
ATOM 828 C C . VAL A 1 107 ? -12.513 1.204 14.530 1.00 80.88 107 VAL A C 1
ATOM 830 O O . VAL A 1 107 ? -13.067 1.244 15.630 1.00 80.88 107 VAL A O 1
ATOM 833 N N . ALA A 1 108 ? -12.940 1.962 13.514 1.00 75.75 108 ALA A N 1
ATOM 834 C CA . ALA A 1 108 ? -14.163 2.756 13.575 1.00 75.75 108 ALA A CA 1
ATOM 835 C C . ALA A 1 108 ? -15.438 1.894 13.530 1.00 75.75 108 ALA A C 1
ATOM 837 O O . ALA A 1 108 ? -16.469 2.328 14.051 1.00 75.75 108 ALA A O 1
ATOM 838 N N . ASP A 1 109 ? -15.384 0.697 12.932 1.00 76.56 109 ASP A N 1
ATOM 839 C CA . ASP A 1 109 ? -16.518 -0.227 12.871 1.00 76.56 109 ASP A CA 1
ATOM 840 C C . ASP A 1 109 ? -16.595 -1.061 14.156 1.00 76.56 109 ASP A C 1
ATOM 842 O O . ASP A 1 109 ? -15.797 -1.965 14.392 1.00 76.56 109 ASP A O 1
ATOM 846 N N . GLU A 1 110 ? -17.600 -0.784 14.987 1.00 63.00 110 GLU A N 1
ATOM 847 C CA . GLU A 1 110 ? -17.837 -1.499 16.249 1.00 63.00 110 GLU A CA 1
ATOM 848 C C . GLU A 1 110 ? -18.119 -3.003 16.058 1.00 63.00 110 GLU A C 1
ATOM 850 O O . GLU A 1 110 ? -18.046 -3.770 17.020 1.00 63.00 110 GLU A O 1
ATOM 855 N N . ASN A 1 111 ? -18.431 -3.446 14.834 1.00 59.81 111 ASN A N 1
ATOM 856 C CA . ASN A 1 111 ? -18.664 -4.855 14.506 1.00 59.81 111 ASN A CA 1
ATOM 857 C C . ASN A 1 111 ? -17.413 -5.567 13.970 1.00 59.81 111 ASN A C 1
ATOM 859 O O . ASN A 1 111 ? -17.447 -6.787 13.780 1.00 59.81 111 ASN A O 1
ATOM 863 N N . ALA A 1 112 ? -16.328 -4.838 13.700 1.00 63.16 112 ALA A N 1
ATOM 864 C CA . ALA A 1 112 ? -15.093 -5.417 13.199 1.00 63.16 112 ALA A CA 1
ATOM 865 C C . ALA A 1 112 ? -14.330 -6.101 14.344 1.00 63.16 112 ALA A C 1
ATOM 867 O O . ALA A 1 112 ? -13.805 -5.464 15.256 1.00 63.16 112 ALA A O 1
ATOM 868 N N . GLU A 1 113 ? -14.255 -7.433 14.307 1.00 67.88 113 GLU A N 1
ATOM 869 C CA . GLU A 1 113 ? -13.472 -8.192 15.280 1.00 67.88 113 GLU A CA 1
ATOM 870 C C . GLU A 1 113 ? -11.973 -8.052 14.981 1.00 67.88 113 GLU A C 1
ATOM 872 O O . GLU A 1 113 ? -11.517 -8.323 13.867 1.00 67.88 113 GLU A O 1
ATOM 877 N N . PHE A 1 114 ? -11.187 -7.650 15.986 1.00 72.25 114 PHE A N 1
ATOM 878 C CA . PHE A 1 114 ? -9.741 -7.518 15.832 1.00 72.25 114 PHE A CA 1
ATOM 879 C C . PHE A 1 114 ? -9.101 -8.908 15.634 1.00 72.25 114 PHE A C 1
ATOM 881 O O . PHE A 1 114 ? -9.154 -9.750 16.538 1.00 72.25 114 PHE A O 1
ATOM 888 N N . PRO A 1 115 ? -8.481 -9.188 14.475 1.00 73.88 115 PRO A N 1
ATOM 889 C CA . PRO A 1 115 ? -8.047 -10.532 14.130 1.00 73.88 115 PRO A CA 1
ATOM 890 C C . PRO A 1 115 ? -6.810 -10.953 14.930 1.00 73.88 115 PRO A C 1
ATOM 892 O O . PRO A 1 115 ? -5.959 -10.145 15.308 1.00 73.88 115 PRO A O 1
ATOM 895 N N . ALA A 1 116 ? -6.662 -12.261 15.149 1.00 74.50 116 ALA A N 1
ATOM 896 C CA . ALA A 1 116 ? -5.518 -12.806 15.872 1.00 74.50 116 ALA A CA 1
ATOM 897 C C . ALA A 1 116 ? -4.187 -12.492 15.158 1.00 74.50 116 ALA A C 1
ATOM 899 O O . ALA A 1 116 ? -3.937 -12.935 14.036 1.00 74.50 116 ALA A O 1
ATOM 900 N N . LEU A 1 117 ? -3.285 -11.795 15.859 1.00 76.44 117 LEU A N 1
ATOM 901 C CA . LEU A 1 117 ? -1.985 -11.348 15.332 1.00 76.44 117 LEU A CA 1
ATOM 902 C C . LEU A 1 117 ? -1.005 -12.488 14.994 1.00 76.44 117 LEU A C 1
ATOM 904 O O . LEU A 1 117 ? 0.028 -12.267 14.371 1.00 76.44 117 LEU A O 1
ATOM 908 N N . THR A 1 118 ? -1.306 -13.723 15.394 1.00 72.38 118 THR A N 1
ATOM 909 C CA . THR A 1 118 ? -0.440 -14.904 15.225 1.00 72.38 118 THR A CA 1
ATOM 910 C C . THR A 1 118 ? -0.234 -15.323 13.772 1.00 72.38 118 THR A C 1
ATOM 912 O O . THR A 1 118 ? 0.700 -16.071 13.484 1.00 72.38 118 THR A O 1
ATOM 915 N N . HIS A 1 119 ? -1.102 -14.882 12.862 1.00 75.81 119 HIS A N 1
ATOM 916 C CA . HIS A 1 119 ? -1.024 -15.206 11.438 1.00 75.81 119 HIS A CA 1
ATOM 917 C C . HIS A 1 119 ? -0.387 -14.105 10.591 1.00 75.81 119 HIS A C 1
ATOM 919 O O . HIS A 1 119 ? -0.071 -14.358 9.430 1.00 75.81 119 HIS A O 1
ATOM 925 N N . TYR A 1 120 ? -0.162 -12.930 11.179 1.00 80.12 120 TYR A N 1
ATOM 926 C CA . TYR A 1 120 ? 0.452 -11.800 10.503 1.00 80.12 120 TYR A CA 1
ATOM 927 C C . TYR A 1 120 ? 1.938 -11.709 10.853 1.00 80.12 120 TYR A C 1
ATOM 929 O O . TYR A 1 120 ? 2.363 -12.063 11.953 1.00 80.12 120 TYR A O 1
ATOM 937 N N . SER A 1 121 ? 2.730 -11.256 9.885 1.00 77.88 121 SER A N 1
ATOM 938 C CA . SER A 1 121 ? 4.165 -10.975 9.999 1.00 77.88 121 SER A CA 1
ATOM 939 C C . SER A 1 121 ? 4.432 -9.476 10.147 1.00 77.88 121 SER A C 1
ATOM 941 O O . SER A 1 121 ? 5.365 -9.091 10.853 1.00 77.88 121 SER A O 1
ATOM 943 N N . THR A 1 122 ? 3.585 -8.639 9.536 1.00 82.31 122 THR A N 1
ATOM 944 C CA . THR A 1 12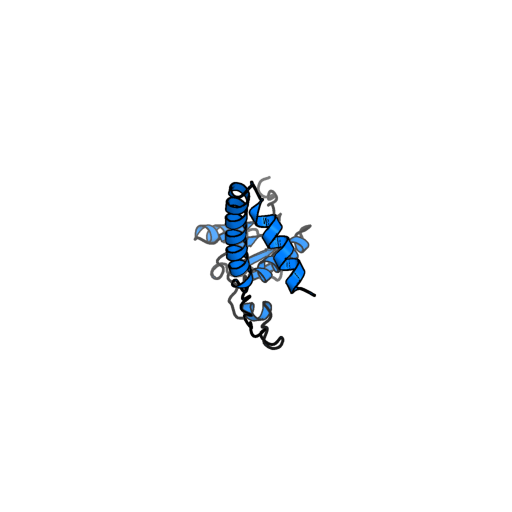2 ? 3.703 -7.176 9.564 1.00 82.31 122 THR A CA 1
ATOM 945 C C . THR A 1 122 ? 2.347 -6.524 9.826 1.00 82.31 122 THR A C 1
ATOM 947 O O . THR A 1 122 ? 1.353 -6.886 9.199 1.00 82.31 122 THR A O 1
ATOM 950 N N . ILE A 1 123 ? 2.311 -5.541 10.723 1.00 85.06 123 ILE A N 1
ATOM 951 C CA . ILE A 1 123 ? 1.145 -4.699 11.000 1.00 85.06 123 ILE A CA 1
ATOM 952 C C . ILE A 1 123 ? 1.467 -3.279 10.546 1.00 85.06 123 ILE A C 1
ATOM 954 O O . ILE A 1 123 ? 2.476 -2.707 10.960 1.00 85.06 123 ILE A O 1
ATOM 958 N N . VAL A 1 124 ? 0.613 -2.712 9.704 1.00 84.81 124 VAL A N 1
ATOM 959 C CA . VAL A 1 124 ? 0.679 -1.324 9.253 1.00 84.81 124 VAL A CA 1
ATOM 960 C C . VAL A 1 124 ? -0.430 -0.556 9.959 1.00 84.81 124 VAL A C 1
ATOM 962 O O . VAL A 1 124 ? -1.600 -0.888 9.821 1.00 84.81 124 VAL A O 1
ATOM 965 N N . VAL A 1 125 ? -0.063 0.457 10.734 1.00 86.44 125 VAL A N 1
ATOM 966 C CA . VAL A 1 125 ? -0.986 1.331 11.458 1.00 86.44 125 VAL A CA 1
ATOM 967 C C . VAL A 1 125 ? -1.099 2.638 10.686 1.00 86.44 125 VAL A C 1
ATOM 969 O O . VAL A 1 125 ? -0.134 3.401 10.594 1.00 86.44 125 VAL A O 1
ATOM 972 N N . ALA A 1 126 ? -2.272 2.875 10.116 1.00 85.81 126 ALA A N 1
ATOM 973 C CA . ALA A 1 126 ? -2.604 4.036 9.303 1.00 85.81 126 ALA A CA 1
ATOM 974 C C . ALA A 1 126 ? -3.705 4.849 9.990 1.00 85.81 126 ALA A C 1
ATOM 976 O O . ALA A 1 126 ? -4.789 5.046 9.458 1.00 85.81 126 ALA A O 1
ATOM 977 N N . MET A 1 127 ? -3.422 5.285 11.216 1.00 84.56 127 MET A N 1
ATOM 978 C CA . MET A 1 127 ? -4.272 6.207 11.961 1.00 84.56 127 MET A CA 1
ATOM 979 C C . MET A 1 127 ? -3.394 7.136 12.813 1.00 84.56 127 MET A C 1
ATOM 981 O O . MET A 1 127 ? -2.382 6.672 13.354 1.00 84.56 127 MET A O 1
ATOM 985 N N . PRO A 1 128 ? -3.739 8.428 12.933 1.00 79.56 128 PRO A N 1
ATOM 986 C CA . PRO A 1 128 ? -3.007 9.359 13.780 1.00 79.56 128 PRO A CA 1
ATOM 987 C C . PRO A 1 128 ? -3.286 9.126 15.272 1.00 79.56 128 PRO A C 1
ATOM 989 O O . PRO A 1 128 ? -2.344 9.005 16.054 1.00 79.56 128 PRO A O 1
ATOM 992 N N . ASN A 1 129 ? -4.545 9.002 15.689 1.00 79.00 129 ASN A N 1
ATOM 993 C CA . ASN A 1 129 ? -4.908 8.759 17.083 1.00 79.00 129 ASN A CA 1
ATOM 994 C C . ASN A 1 129 ? -5.038 7.252 17.375 1.00 79.00 129 ASN A C 1
ATOM 996 O O . ASN A 1 129 ? -5.829 6.549 16.751 1.00 79.00 129 ASN A O 1
ATOM 1000 N N . LEU A 1 130 ? -4.274 6.768 18.360 1.00 81.25 130 LEU A N 1
ATOM 1001 C CA . LEU A 1 130 ? -4.238 5.364 18.784 1.00 81.25 130 LEU A CA 1
ATOM 1002 C C . LEU A 1 130 ? -5.146 5.061 19.988 1.00 81.25 130 LEU A C 1
ATOM 1004 O O . LEU A 1 130 ? -5.226 3.907 20.405 1.00 81.25 130 LEU A O 1
ATOM 1008 N N . ASP A 1 131 ? -5.827 6.056 20.562 1.00 77.94 131 ASP A N 1
ATOM 1009 C CA . ASP A 1 131 ? -6.654 5.893 21.766 1.00 77.94 131 ASP A CA 1
ATOM 1010 C C . ASP A 1 131 ? -7.769 4.853 21.552 1.00 77.94 131 ASP A C 1
ATOM 1012 O O . ASP A 1 131 ? -8.068 4.061 22.448 1.00 77.94 131 ASP A O 1
ATOM 1016 N N . ARG A 1 132 ? -8.320 4.784 20.333 1.00 74.69 132 ARG A N 1
ATOM 1017 C CA . ARG A 1 132 ? -9.343 3.804 19.929 1.00 74.69 132 ARG A CA 1
ATOM 1018 C C . ARG A 1 132 ? -8.850 2.359 19.924 1.00 74.69 132 ARG A C 1
ATOM 1020 O O . ARG A 1 132 ? -9.641 1.450 20.146 1.00 74.69 132 ARG A O 1
ATOM 1027 N N . LEU A 1 133 ? -7.552 2.135 19.719 1.00 76.62 133 LEU A N 1
ATOM 1028 C CA . LEU A 1 133 ? -6.970 0.796 19.791 1.00 76.62 133 LEU A CA 1
ATOM 1029 C C . LEU A 1 133 ? -6.867 0.287 21.235 1.00 76.62 133 LEU A C 1
ATOM 1031 O O . LEU A 1 133 ? -6.800 -0.924 21.429 1.00 76.62 133 LEU A O 1
ATOM 1035 N N . GLY A 1 134 ? -6.845 1.168 22.243 1.00 77.62 134 GLY A N 1
ATOM 1036 C CA . GLY A 1 134 ? -6.882 0.802 23.663 1.00 77.62 134 GLY A CA 1
ATOM 1037 C C . GLY A 1 134 ? -5.957 -0.368 24.035 1.00 77.62 134 GLY A C 1
ATOM 1038 O O . GLY A 1 134 ? -4.733 -0.296 23.899 1.00 77.62 134 GLY A O 1
ATOM 1039 N N . GLU A 1 135 ? -6.545 -1.479 24.491 1.00 74.69 135 GLU A N 1
ATOM 1040 C CA . GLU A 1 135 ? -5.817 -2.694 24.890 1.00 74.69 135 GLU A CA 1
ATOM 1041 C C . GLU A 1 135 ? -5.155 -3.441 23.716 1.00 74.69 135 GLU A C 1
ATOM 1043 O O . GLU A 1 135 ? -4.159 -4.148 23.912 1.00 74.69 135 GLU A O 1
ATOM 1048 N N . HIS A 1 136 ? -5.633 -3.254 22.482 1.00 78.44 136 HIS A N 1
ATOM 1049 C CA . HIS A 1 136 ? -5.040 -3.857 21.287 1.00 78.44 136 HIS A CA 1
ATOM 1050 C C . HIS A 1 136 ? -3.657 -3.278 20.979 1.00 78.44 136 HIS A C 1
ATOM 1052 O O . HIS A 1 136 ? -2.796 -4.013 20.496 1.00 78.44 136 HIS A O 1
ATOM 1058 N N . VAL A 1 137 ? -3.374 -2.019 21.347 1.00 78.88 137 VAL A N 1
ATOM 1059 C CA . VAL A 1 137 ? -2.012 -1.453 21.240 1.00 78.88 137 VAL A CA 1
ATOM 1060 C C . VAL A 1 137 ? -1.029 -2.288 22.055 1.00 78.88 137 VAL A C 1
ATOM 1062 O O . VAL A 1 137 ? 0.055 -2.627 21.580 1.00 78.88 137 VAL A O 1
ATOM 1065 N N . LEU A 1 138 ? -1.411 -2.676 23.274 1.00 80.44 138 LEU A N 1
ATOM 1066 C CA . LEU A 1 138 ? -0.558 -3.489 24.133 1.00 80.44 138 LEU A CA 1
ATOM 1067 C C . LEU A 1 138 ? -0.335 -4.884 23.532 1.00 80.44 138 LEU A C 1
ATOM 1069 O O . LEU A 1 138 ? 0.786 -5.395 23.574 1.00 80.44 138 LEU A O 1
ATOM 1073 N N . GLN A 1 139 ? -1.369 -5.477 22.932 1.00 81.56 139 GLN A N 1
ATOM 1074 C CA . GLN A 1 139 ? -1.266 -6.760 22.230 1.00 81.56 139 GLN A CA 1
ATOM 1075 C C . GLN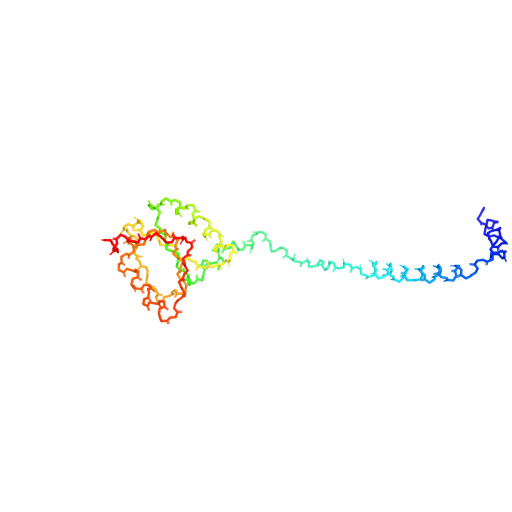 A 1 139 ? -0.325 -6.671 21.018 1.00 81.56 139 GLN A C 1
ATOM 1077 O O . GLN A 1 139 ? 0.554 -7.525 20.869 1.00 81.56 139 GLN A O 1
ATOM 1082 N N . ILE A 1 140 ? -0.437 -5.610 20.210 1.00 83.62 140 ILE A N 1
ATOM 1083 C CA . ILE A 1 140 ? 0.455 -5.324 19.075 1.00 83.62 140 ILE A CA 1
ATOM 1084 C C . ILE A 1 140 ? 1.896 -5.158 19.559 1.00 83.62 140 ILE A C 1
ATOM 1086 O O . ILE A 1 140 ? 2.803 -5.772 19.005 1.00 83.62 140 ILE A O 1
ATOM 1090 N N . MET A 1 141 ? 2.126 -4.404 20.635 1.00 83.44 141 MET A N 1
ATOM 1091 C CA . MET A 1 141 ? 3.466 -4.192 21.196 1.00 83.44 141 MET A CA 1
ATOM 1092 C C . MET A 1 141 ? 4.085 -5.486 21.742 1.00 83.44 141 MET A C 1
ATOM 1094 O O . MET A 1 141 ? 5.278 -5.741 21.555 1.00 83.44 141 MET A O 1
ATOM 1098 N N . GLN A 1 142 ? 3.292 -6.337 22.398 1.00 84.44 142 GLN A N 1
ATOM 1099 C CA . GLN A 1 142 ? 3.752 -7.647 22.868 1.00 84.44 142 GLN A CA 1
ATOM 1100 C C . GLN A 1 142 ? 4.072 -8.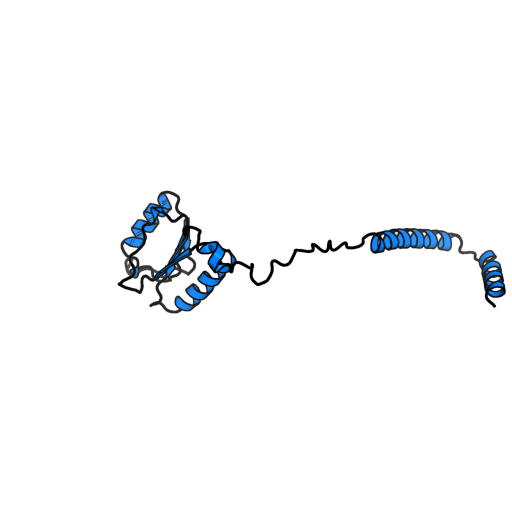596 21.712 1.00 84.44 142 GLN A C 1
ATOM 1102 O O . GLN A 1 142 ? 5.032 -9.365 21.796 1.00 84.44 142 GLN A O 1
ATOM 1107 N N . TRP A 1 143 ? 3.281 -8.550 20.644 1.00 86.69 143 TRP A N 1
ATOM 1108 C CA . TRP A 1 143 ? 3.536 -9.295 19.418 1.00 86.69 143 TRP A CA 1
ATOM 1109 C C . TRP A 1 143 ? 4.794 -8.782 18.699 1.00 86.69 143 TRP A C 1
ATOM 1111 O O . TRP A 1 143 ? 5.669 -9.579 18.356 1.00 86.69 143 TRP A O 1
ATOM 1121 N N . ALA A 1 144 ? 4.971 -7.464 18.597 1.00 85.12 144 ALA A N 1
ATOM 1122 C CA . ALA A 1 144 ? 6.156 -6.838 18.014 1.00 85.12 144 ALA A CA 1
ATOM 1123 C C . ALA A 1 144 ? 7.432 -7.229 18.773 1.00 85.12 144 ALA A C 1
ATOM 1125 O O . ALA A 1 144 ? 8.439 -7.613 18.180 1.00 85.12 144 ALA A O 1
ATOM 1126 N N . LYS A 1 145 ? 7.363 -7.263 20.112 1.00 83.50 145 LYS A N 1
ATOM 1127 C CA . LYS A 1 145 ? 8.457 -7.737 20.975 1.00 83.50 145 LYS A CA 1
ATOM 1128 C C . LYS A 1 145 ? 8.866 -9.190 20.694 1.00 83.50 145 LYS A C 1
ATOM 1130 O O . LYS A 1 145 ? 10.016 -9.549 20.933 1.00 83.50 145 LYS A O 1
ATOM 1135 N N . LYS A 1 146 ? 7.952 -10.028 20.197 1.00 83.50 146 LYS A N 1
ATOM 1136 C CA . LYS A 1 146 ? 8.229 -11.421 19.801 1.00 83.50 146 LYS A CA 1
ATOM 1137 C C . LYS A 1 146 ? 8.819 -11.543 18.386 1.00 83.50 146 LYS A C 1
ATOM 1139 O O . LYS A 1 146 ? 9.084 -12.663 17.960 1.00 83.50 146 LYS A O 1
ATOM 1144 N N . GLY A 1 147 ? 9.052 -10.427 17.690 1.00 78.19 147 GLY A N 1
ATOM 1145 C CA . GLY A 1 147 ? 9.647 -10.380 16.351 1.00 78.19 147 GLY A CA 1
ATOM 1146 C C . GLY A 1 147 ? 8.689 -9.956 15.233 1.00 78.19 147 GLY A C 1
ATOM 1147 O O . GLY A 1 147 ? 9.075 -10.027 14.071 1.00 78.19 147 GLY A O 1
ATOM 1148 N N . GLY A 1 148 ? 7.463 -9.532 15.558 1.00 83.31 148 GLY A N 1
ATOM 1149 C CA . GLY A 1 148 ? 6.528 -8.967 14.583 1.00 83.31 148 GLY A CA 1
ATOM 1150 C C . GLY A 1 148 ? 6.929 -7.562 14.120 1.00 83.31 148 GLY A C 1
ATOM 1151 O O . GLY A 1 148 ? 7.373 -6.740 14.924 1.00 83.31 148 GLY A O 1
ATOM 1152 N N . GLY A 1 149 ? 6.778 -7.268 12.827 1.00 84.38 149 GLY A N 1
ATOM 1153 C CA . GLY A 1 149 ? 7.050 -5.937 12.278 1.00 84.38 149 GLY A CA 1
ATOM 1154 C C . GLY A 1 149 ? 5.868 -4.991 12.481 1.00 84.38 149 GLY A C 1
ATOM 1155 O O . GLY A 1 149 ? 4.759 -5.313 12.074 1.00 84.38 149 GLY A O 1
ATOM 1156 N N . VAL A 1 150 ? 6.089 -3.813 13.069 1.00 86.12 150 VAL A N 1
ATOM 1157 C CA . VAL A 1 150 ? 5.066 -2.755 13.156 1.00 86.12 150 VAL A CA 1
ATOM 1158 C C . VAL A 1 150 ? 5.543 -1.536 12.380 1.00 86.12 150 VAL A C 1
ATOM 1160 O O . VAL A 1 150 ? 6.642 -1.037 12.621 1.00 86.12 150 VAL A O 1
ATOM 1163 N N . MET A 1 151 ? 4.712 -1.058 11.461 1.00 87.00 151 MET A N 1
ATOM 1164 C CA . MET A 1 151 ? 4.941 0.147 10.675 1.00 87.00 151 MET A CA 1
ATOM 1165 C C . MET A 1 151 ? 3.853 1.168 10.987 1.00 87.00 151 MET A C 1
ATOM 1167 O O . MET A 1 151 ? 2.673 0.862 10.880 1.00 87.00 151 MET A O 1
ATOM 1171 N N . PHE A 1 152 ? 4.247 2.393 11.322 1.00 84.69 152 PHE A N 1
ATOM 1172 C CA . PHE A 1 152 ? 3.329 3.523 11.434 1.00 84.69 152 PHE A CA 1
ATOM 1173 C C . PHE A 1 152 ? 3.376 4.301 10.120 1.00 84.69 152 PHE A C 1
ATOM 1175 O O . PHE A 1 152 ? 4.409 4.876 9.779 1.00 84.69 152 PHE A O 1
ATOM 1182 N N . ALA A 1 153 ? 2.288 4.253 9.355 1.00 84.38 153 ALA A N 1
ATOM 1183 C CA . ALA A 1 153 ? 2.184 4.909 8.052 1.00 84.38 153 ALA A CA 1
ATOM 1184 C C . ALA A 1 153 ? 1.784 6.390 8.164 1.00 84.38 153 ALA A C 1
ATOM 1186 O O . ALA A 1 153 ? 1.991 7.157 7.227 1.00 84.38 153 ALA A O 1
ATOM 1187 N N . MET A 1 154 ? 1.245 6.795 9.315 1.00 81.44 154 MET A N 1
ATOM 1188 C CA . MET A 1 154 ? 0.866 8.172 9.627 1.00 81.44 154 MET A CA 1
ATOM 1189 C C . MET A 1 154 ? 1.576 8.642 10.898 1.00 81.44 154 MET A C 1
ATOM 1191 O O . MET A 1 154 ? 1.973 7.830 11.735 1.00 81.44 154 MET A O 1
ATOM 1195 N N . THR A 1 155 ? 1.751 9.958 11.036 1.00 78.31 155 THR A N 1
ATOM 1196 C CA . THR A 1 155 ? 2.338 10.562 12.239 1.00 78.31 155 THR A CA 1
ATOM 1197 C C . THR A 1 155 ? 1.401 10.337 13.429 1.00 78.31 155 THR A C 1
ATOM 1199 O O . THR A 1 155 ? 0.274 10.827 13.378 1.00 78.31 155 THR A O 1
ATOM 1202 N N . PRO A 1 156 ? 1.837 9.645 14.499 1.00 71.69 156 PRO A N 1
ATOM 1203 C CA . PRO A 1 156 ? 0.994 9.432 15.666 1.00 71.69 156 PRO A CA 1
ATOM 1204 C C . PRO A 1 156 ? 0.740 10.747 16.406 1.00 71.69 156 PRO A C 1
ATOM 1206 O O . PRO A 1 156 ? 1.673 11.507 16.685 1.00 71.69 156 PRO A O 1
ATOM 1209 N N . GLU A 1 157 ? -0.511 10.992 16.767 1.00 73.94 157 GLU A N 1
ATOM 1210 C CA . GLU A 1 157 ? -0.892 12.051 17.689 1.00 73.94 157 GLU A CA 1
ATOM 1211 C C . GLU A 1 157 ? -0.595 11.632 19.127 1.00 73.94 157 GLU A C 1
ATOM 1213 O O . GLU A 1 157 ? -0.550 10.448 19.470 1.00 73.94 157 GLU A O 1
ATOM 1218 N N . LYS A 1 158 ? -0.346 12.620 19.992 1.00 61.19 158 LYS A N 1
ATOM 1219 C CA . LYS A 1 158 ? -0.091 12.353 21.406 1.00 61.19 158 LYS A CA 1
ATOM 1220 C C . LYS A 1 158 ? -1.383 11.800 22.033 1.00 61.19 158 LYS A C 1
ATOM 1222 O O . LYS A 1 158 ? -2.356 12.550 22.085 1.00 61.19 158 LYS A O 1
ATOM 1227 N N . PRO A 1 159 ? -1.391 10.559 22.552 1.00 57.41 159 PRO A N 1
ATOM 1228 C CA . PRO A 1 159 ? -2.595 10.005 23.151 1.00 57.41 159 PRO A CA 1
ATOM 1229 C C . PRO A 1 159 ? -2.952 10.780 24.423 1.00 57.41 159 PRO A C 1
ATOM 1231 O O . PRO A 1 159 ? -2.059 11.150 25.203 1.00 57.41 159 PRO A O 1
ATOM 1234 N N . ALA A 1 160 ? -4.247 11.019 24.645 1.00 54.56 160 ALA A N 1
ATOM 1235 C CA . ALA A 1 160 ? -4.747 11.806 25.780 1.00 54.56 160 ALA A CA 1
ATOM 1236 C C . ALA A 1 160 ? -4.434 11.162 27.147 1.00 54.56 160 ALA A C 1
ATOM 1238 O O . ALA A 1 160 ? -4.493 11.819 28.179 1.00 54.56 160 ALA A O 1
ATOM 1239 N N . ILE A 1 161 ? -4.032 9.889 27.148 1.00 53.53 161 ILE A N 1
ATOM 1240 C CA . ILE A 1 161 ? -3.714 9.057 28.319 1.00 53.53 161 ILE A CA 1
ATOM 1241 C C . ILE A 1 161 ? -2.446 9.542 29.071 1.00 53.53 161 ILE A C 1
ATOM 1243 O O . ILE A 1 161 ? -2.174 9.104 30.187 1.00 53.53 161 ILE A O 1
ATOM 1247 N N . TRP A 1 162 ? -1.665 10.465 28.492 1.00 47.34 162 TRP A N 1
ATOM 1248 C CA . TRP A 1 162 ? -0.457 11.050 29.104 1.00 47.34 162 TRP A CA 1
ATOM 1249 C C . TRP A 1 162 ? -0.631 12.506 29.569 1.00 47.34 162 TRP A C 1
ATOM 1251 O O . TRP A 1 162 ? 0.358 13.251 29.626 1.00 47.34 162 TRP A O 1
ATOM 1261 N N . MET A 1 163 ? -1.867 12.933 29.838 1.00 40.62 163 MET A N 1
ATOM 1262 C CA . MET A 1 163 ? -2.224 14.277 30.307 1.00 40.62 163 MET A CA 1
ATOM 1263 C C . MET A 1 163 ? -3.023 14.192 31.606 1.00 40.62 163 MET A C 1
ATOM 1265 O O . MET A 1 163 ? -2.726 15.013 32.502 1.00 40.62 163 MET A O 1
#

Radius of gyration: 34.72 Å; chains: 1; bounding box: 70×35×98 Å